Protein AF-A0A5D9C1P9-F1 (afdb_monomer_lite)

Organism: NCBI:txid2606412

Secondary structure (DSSP, 8-state):
-EEE--SSS-EEEEBTTS-EEEEPTT-EEE--GGGBPSSPP-------S----HHHHHHHHHHHHHHHHHHHHHHHH-SS-SSSS----S-PPPP-TT--HHHHHHHHHHTT----TT--HHHHHHHHHHHHHHHTT-

Structure (mmCIF, N/CA/C/O backbone):
data_AF-A0A5D9C1P9-F1
#
_entry.id   AF-A0A5D9C1P9-F1
#
loop_
_atom_site.group_PDB
_atom_site.id
_atom_site.type_symbol
_atom_site.label_atom_id
_atom_site.label_alt_id
_atom_site.label_comp_id
_atom_site.label_asym_id
_atom_site.label_entity_id
_atom_site.label_seq_id
_atom_site.pdbx_PDB_ins_code
_atom_site.Cartn_x
_atom_site.Cartn_y
_atom_site.Cartn_z
_atom_site.occupancy
_atom_site.B_iso_or_equiv
_atom_site.auth_seq_id
_atom_site.auth_comp_id
_atom_site.auth_asym_id
_atom_site.auth_atom_id
_atom_site.pdbx_PDB_model_num
ATOM 1 N N . MET A 1 1 ? 30.896 2.014 -38.146 1.00 88.31 1 MET A N 1
ATOM 2 C CA . MET A 1 1 ? 29.665 1.745 -37.371 1.00 88.31 1 MET A CA 1
ATOM 3 C C . MET A 1 1 ? 28.902 3.048 -37.200 1.00 88.31 1 MET A C 1
ATOM 5 O O . MET A 1 1 ? 29.524 4.039 -36.852 1.00 88.31 1 MET A O 1
ATOM 9 N N . LYS A 1 2 ? 27.590 3.077 -37.455 1.00 90.88 2 LYS A N 1
ATOM 10 C CA . LYS A 1 2 ? 26.753 4.250 -37.161 1.00 90.88 2 LYS A CA 1
ATOM 11 C C . LYS A 1 2 ? 26.186 4.112 -35.749 1.00 90.88 2 LYS A C 1
ATOM 13 O O . LYS A 1 2 ? 25.601 3.077 -35.444 1.00 90.88 2 LYS A O 1
ATOM 18 N N . LEU A 1 3 ? 26.380 5.126 -34.917 1.00 91.38 3 LEU A N 1
ATOM 19 C CA . LEU A 1 3 ? 25.802 5.228 -33.581 1.00 91.38 3 LEU A CA 1
ATOM 20 C C . LEU A 1 3 ? 24.783 6.362 -33.566 1.00 91.38 3 LEU A C 1
ATOM 22 O O . LEU A 1 3 ? 24.981 7.379 -34.228 1.00 91.38 3 LEU A O 1
ATOM 26 N N . THR A 1 4 ? 23.706 6.180 -32.811 1.00 93.12 4 THR A N 1
ATOM 27 C CA . THR A 1 4 ? 22.649 7.177 -32.637 1.00 93.12 4 THR A CA 1
ATOM 28 C C . THR A 1 4 ? 22.324 7.270 -31.158 1.00 93.12 4 THR A C 1
ATOM 30 O O . THR A 1 4 ? 22.122 6.237 -30.524 1.00 93.12 4 THR A O 1
ATOM 33 N N . ASN A 1 5 ? 22.281 8.484 -30.611 1.00 94.38 5 ASN A N 1
ATOM 34 C CA . ASN A 1 5 ? 21.863 8.700 -29.233 1.00 94.38 5 ASN A CA 1
ATOM 35 C C . ASN A 1 5 ? 20.333 8.803 -29.156 1.00 94.38 5 ASN A C 1
ATOM 37 O O . ASN A 1 5 ? 19.750 9.798 -29.564 1.00 94.38 5 ASN A O 1
ATOM 41 N N . PHE A 1 6 ? 19.678 7.778 -28.633 1.00 92.00 6 PHE A N 1
ATOM 42 C CA . PHE A 1 6 ? 18.251 7.754 -28.307 1.00 92.00 6 PHE A CA 1
ATOM 43 C C . PHE A 1 6 ? 17.963 8.102 -26.840 1.00 92.00 6 PHE A C 1
ATOM 45 O O . PHE A 1 6 ? 16.802 8.149 -26.438 1.00 92.00 6 PHE A O 1
ATOM 52 N N . ALA A 1 7 ? 18.992 8.324 -26.020 1.00 90.31 7 ALA A N 1
ATOM 53 C CA . ALA A 1 7 ? 18.823 8.753 -24.642 1.00 90.31 7 ALA A CA 1
ATOM 54 C C . ALA A 1 7 ? 18.402 10.239 -24.578 1.00 90.31 7 ALA A C 1
ATOM 56 O O . ALA A 1 7 ? 18.752 11.028 -25.456 1.00 90.31 7 ALA A O 1
ATOM 57 N N . PRO A 1 8 ? 17.695 10.662 -23.513 1.00 89.12 8 PRO A N 1
ATOM 58 C CA . PRO A 1 8 ? 17.200 12.036 -23.374 1.00 89.12 8 PRO A CA 1
ATOM 59 C C . PRO A 1 8 ? 18.293 13.081 -23.083 1.00 89.12 8 PRO A C 1
ATOM 61 O O . PRO A 1 8 ? 17.991 14.266 -23.000 1.00 89.12 8 PRO A O 1
ATOM 64 N N . ALA A 1 9 ? 19.549 12.665 -22.905 1.00 92.88 9 ALA A N 1
ATOM 65 C CA . ALA A 1 9 ? 20.679 13.542 -22.606 1.00 92.88 9 ALA A CA 1
ATOM 66 C C . ALA A 1 9 ? 21.876 13.213 -23.503 1.00 92.88 9 ALA A C 1
ATOM 68 O O . ALA A 1 9 ? 21.978 12.093 -24.008 1.00 92.88 9 ALA A O 1
ATOM 69 N N . ALA A 1 10 ? 22.799 14.166 -23.657 1.00 93.81 10 ALA A N 1
ATOM 70 C CA . ALA A 1 10 ? 24.025 13.966 -24.418 1.00 93.81 10 ALA A CA 1
ATOM 71 C C . ALA A 1 10 ? 24.840 12.770 -23.892 1.00 93.81 10 ALA A C 1
ATOM 73 O O . ALA A 1 10 ? 24.915 12.511 -22.681 1.00 93.81 10 ALA A O 1
ATOM 74 N N . ARG A 1 11 ? 25.456 12.026 -24.815 1.00 94.56 11 ARG A N 1
ATOM 75 C CA . ARG A 1 11 ? 26.280 10.849 -24.513 1.00 94.56 11 ARG A CA 1
ATOM 76 C C . ARG A 1 11 ? 27.642 10.969 -25.181 1.00 94.56 11 ARG A C 1
ATOM 78 O O . ARG A 1 11 ? 27.724 11.185 -26.385 1.00 94.56 11 ARG A O 1
ATOM 85 N N . GLY A 1 12 ? 28.701 10.825 -24.389 1.00 94.19 12 GLY A N 1
ATOM 86 C CA . GLY A 1 12 ? 30.081 10.889 -24.862 1.00 94.19 12 GLY A CA 1
ATOM 87 C C . GLY A 1 12 ? 30.601 9.519 -25.289 1.00 94.19 12 GLY A C 1
ATOM 88 O O . GLY A 1 12 ? 30.672 8.611 -24.467 1.00 94.19 12 GLY A O 1
ATOM 89 N N . VAL A 1 13 ? 30.994 9.377 -26.553 1.00 93.56 13 VAL A N 1
ATOM 90 C CA . VAL A 1 13 ? 31.710 8.209 -27.079 1.00 93.56 13 VAL A CA 1
ATOM 91 C C . VAL A 1 13 ? 33.209 8.480 -26.986 1.00 93.56 13 VAL A C 1
ATOM 93 O O . VAL A 1 13 ? 33.726 9.377 -27.654 1.00 93.56 13 VAL A O 1
ATOM 96 N N . SER A 1 14 ? 33.910 7.719 -26.147 1.00 94.38 14 SER A N 1
ATOM 97 C CA . SER A 1 14 ? 35.360 7.848 -25.978 1.00 94.38 14 SER A CA 1
ATOM 98 C C . SER A 1 14 ? 36.122 7.145 -27.102 1.00 94.38 14 SER A C 1
ATOM 100 O O . SER A 1 14 ? 35.832 5.999 -27.457 1.00 94.38 14 SER A O 1
ATOM 102 N N . LEU A 1 15 ? 37.124 7.831 -27.644 1.00 93.19 15 LEU A N 1
ATOM 103 C CA . LEU A 1 15 ? 38.018 7.329 -28.680 1.00 93.19 15 LEU A CA 1
ATOM 104 C C . LEU A 1 15 ? 39.380 6.951 -28.083 1.00 93.19 15 LEU A C 1
ATOM 106 O O . LEU A 1 15 ? 39.811 7.484 -27.061 1.00 93.19 15 LEU A O 1
ATOM 110 N N . LYS A 1 16 ? 40.079 6.013 -28.727 1.00 92.19 16 LYS A N 1
ATOM 111 C CA . LYS A 1 16 ? 41.390 5.504 -28.282 1.00 92.19 16 LYS A CA 1
ATOM 112 C C . LYS A 1 16 ? 42.501 6.557 -28.326 1.00 92.19 16 LYS A C 1
ATOM 114 O O . LYS A 1 16 ? 43.541 6.357 -27.709 1.00 92.19 16 LYS A O 1
ATOM 119 N N . ASP A 1 17 ? 42.287 7.660 -29.040 1.00 91.50 17 ASP A N 1
ATOM 120 C CA . ASP A 1 17 ? 43.183 8.822 -29.055 1.00 91.50 17 ASP A CA 1
ATOM 121 C C . ASP A 1 17 ? 43.009 9.743 -27.829 1.00 91.50 17 ASP A C 1
ATOM 123 O O . ASP A 1 17 ? 43.710 10.746 -27.706 1.00 91.50 17 ASP A O 1
ATOM 127 N N . GLY A 1 18 ? 42.102 9.394 -26.908 1.00 88.69 18 GLY A N 1
ATOM 128 C CA . GLY A 1 18 ? 41.821 10.141 -25.682 1.00 88.69 18 GLY A CA 1
ATOM 129 C C . GLY A 1 18 ? 40.759 11.229 -25.841 1.00 88.69 18 GLY A C 1
ATOM 130 O O . GLY A 1 18 ? 40.407 11.878 -24.856 1.00 88.69 18 GLY A O 1
ATOM 131 N N . THR A 1 19 ? 40.221 11.434 -27.045 1.00 93.31 19 THR A N 1
ATOM 132 C CA . THR A 1 19 ? 39.134 12.391 -27.279 1.00 93.31 19 THR A CA 1
ATOM 133 C C . THR A 1 19 ? 37.761 11.776 -26.985 1.00 93.31 19 THR A C 1
ATOM 135 O O . THR A 1 19 ? 37.596 10.558 -26.907 1.00 93.31 19 THR A O 1
ATOM 138 N N . THR A 1 20 ? 36.751 12.624 -26.765 1.00 94.06 20 THR A N 1
ATOM 139 C CA . THR A 1 20 ? 35.356 12.199 -26.569 1.00 94.06 20 THR A CA 1
ATOM 140 C C . THR A 1 20 ? 34.452 12.972 -27.511 1.00 94.06 20 THR A C 1
ATOM 142 O O . THR A 1 20 ? 34.453 14.203 -27.506 1.00 94.06 20 THR A O 1
ATOM 145 N N . VAL A 1 21 ? 33.663 12.242 -28.292 1.00 93.50 21 VAL A N 1
ATOM 146 C CA . VAL A 1 21 ? 32.655 12.814 -29.183 1.00 93.50 21 VAL A CA 1
ATOM 147 C C . VAL A 1 21 ? 31.310 12.782 -28.474 1.00 93.50 21 VAL A C 1
ATOM 149 O O . VAL A 1 21 ? 30.841 11.716 -28.077 1.00 93.50 21 VAL A O 1
ATOM 152 N N . TRP A 1 22 ? 30.695 13.946 -28.291 1.00 95.19 22 TRP A N 1
ATOM 153 C CA . TRP A 1 22 ? 29.386 14.067 -27.657 1.00 95.19 22 TRP A CA 1
ATOM 154 C C . TRP A 1 22 ? 28.282 13.992 -28.705 1.00 95.19 22 TRP A C 1
ATOM 156 O O . TRP A 1 22 ? 28.250 14.787 -29.639 1.00 95.19 22 TRP A O 1
ATOM 166 N N . LEU A 1 23 ? 27.380 13.031 -28.533 1.00 94.88 23 LEU A N 1
ATOM 167 C CA . LEU A 1 23 ? 26.179 12.882 -29.341 1.00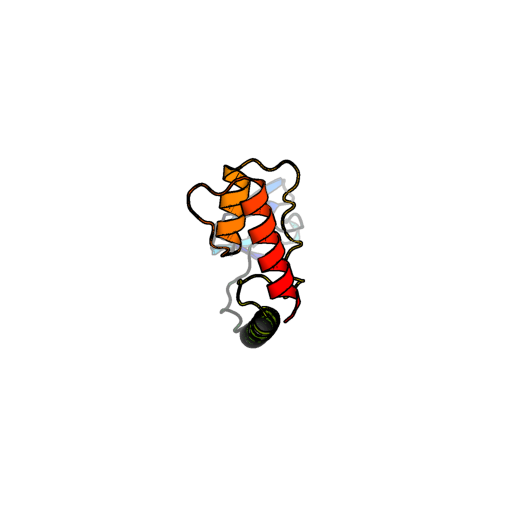 94.88 23 LEU A CA 1
ATOM 168 C C . LEU A 1 23 ? 24.997 13.474 -28.582 1.00 94.88 23 LEU A C 1
ATOM 170 O O . LEU A 1 23 ? 24.647 12.978 -27.508 1.00 94.88 23 LEU A O 1
ATOM 174 N N . GLU A 1 24 ? 24.361 14.499 -29.139 1.00 94.88 24 GLU A N 1
ATOM 175 C CA . GLU A 1 24 ? 23.115 15.058 -28.607 1.00 94.88 24 GLU A CA 1
ATOM 176 C C . GLU A 1 24 ? 21.928 14.095 -28.799 1.00 94.88 24 GLU A C 1
ATOM 178 O O . GLU A 1 24 ? 21.998 13.197 -29.646 1.00 94.88 24 GLU A O 1
ATOM 183 N N . PRO A 1 25 ? 20.824 14.241 -28.042 1.00 94.19 25 PRO A N 1
ATOM 184 C CA . PRO A 1 25 ? 19.622 13.432 -28.239 1.00 94.19 25 PRO A CA 1
ATOM 185 C C . PRO A 1 25 ? 19.131 13.466 -29.697 1.00 94.19 25 PRO A C 1
ATOM 187 O O . PRO A 1 25 ? 18.917 14.526 -30.282 1.00 94.19 25 PRO A O 1
ATOM 190 N N . GLY A 1 26 ? 18.963 12.291 -30.299 1.00 91.31 26 GLY A N 1
ATOM 191 C CA . GLY A 1 26 ? 18.587 12.081 -31.700 1.00 91.31 26 GLY A CA 1
ATOM 192 C C . GLY A 1 26 ? 19.744 12.159 -32.705 1.00 91.31 26 GLY A C 1
ATOM 193 O O . GLY A 1 26 ? 19.579 11.761 -33.863 1.00 91.31 26 GLY A O 1
ATOM 194 N N . GLN A 1 27 ? 20.927 12.627 -32.297 1.00 94.12 27 GLN A N 1
ATOM 195 C CA . GLN A 1 27 ? 22.069 12.773 -33.193 1.00 94.12 27 GLN A CA 1
ATOM 196 C C . GLN A 1 27 ? 22.642 11.408 -33.575 1.00 94.12 27 GLN A C 1
ATOM 198 O O . GLN A 1 27 ? 22.784 10.505 -32.749 1.00 94.12 27 GLN A O 1
ATOM 203 N N . SER A 1 28 ? 22.987 11.272 -34.855 1.00 93.81 28 SER A N 1
ATOM 204 C CA . SER A 1 28 ? 23.670 10.100 -35.391 1.00 93.81 28 SER A CA 1
ATOM 205 C C . SER A 1 28 ? 25.031 10.470 -35.956 1.00 93.81 28 SER A C 1
ATOM 207 O O . SER A 1 28 ? 25.134 11.431 -36.714 1.00 93.81 28 SER A O 1
ATOM 209 N N . GLU A 1 29 ? 26.037 9.646 -35.691 1.00 93.44 29 GLU A N 1
ATOM 210 C CA . GLU A 1 29 ? 27.386 9.826 -36.223 1.00 93.44 29 GLU A CA 1
ATOM 211 C C . GLU A 1 29 ? 28.020 8.480 -36.588 1.00 93.44 29 GLU A C 1
ATOM 213 O O . GLU A 1 29 ? 27.632 7.422 -36.084 1.00 93.44 29 GLU A O 1
ATOM 218 N N . THR A 1 30 ? 28.959 8.502 -37.535 1.00 93.81 30 THR A N 1
ATOM 219 C CA . THR A 1 30 ? 29.650 7.296 -38.000 1.00 93.81 30 THR A CA 1
ATOM 220 C C . THR A 1 30 ? 31.044 7.240 -37.405 1.00 93.81 30 THR A C 1
ATOM 222 O O . THR A 1 30 ? 31.867 8.111 -37.657 1.00 93.81 30 THR A O 1
ATOM 225 N N . PHE A 1 31 ? 31.315 6.167 -36.674 1.00 89.56 31 PHE A N 1
ATOM 226 C CA . PHE A 1 31 ? 32.583 5.910 -36.011 1.00 89.56 31 PHE A CA 1
ATOM 227 C C . PHE A 1 31 ? 33.306 4.725 -36.641 1.00 89.56 31 PHE A C 1
ATOM 229 O O . PHE A 1 31 ? 32.687 3.758 -37.100 1.00 89.56 31 PHE A O 1
ATOM 236 N N . ASP A 1 32 ? 34.630 4.771 -36.621 1.00 91.19 32 ASP A N 1
ATOM 237 C CA . ASP A 1 32 ? 35.468 3.613 -36.904 1.00 91.19 32 ASP A CA 1
ATOM 238 C C . ASP A 1 32 ? 35.522 2.717 -35.658 1.00 91.19 32 ASP A C 1
ATOM 240 O O . ASP A 1 32 ? 35.930 3.174 -34.590 1.00 91.19 32 ASP A O 1
ATOM 244 N N . LYS A 1 33 ? 35.088 1.455 -35.777 1.00 86.62 33 LYS A N 1
ATOM 245 C CA . LYS A 1 33 ? 34.956 0.543 -34.628 1.00 86.62 33 LYS A CA 1
ATOM 246 C C . LYS A 1 33 ? 36.304 0.324 -33.938 1.00 86.62 33 LYS A C 1
ATOM 248 O O . LYS A 1 33 ? 36.358 0.257 -32.714 1.00 86.62 33 LYS A O 1
ATOM 253 N N . ASP A 1 34 ? 37.390 0.310 -34.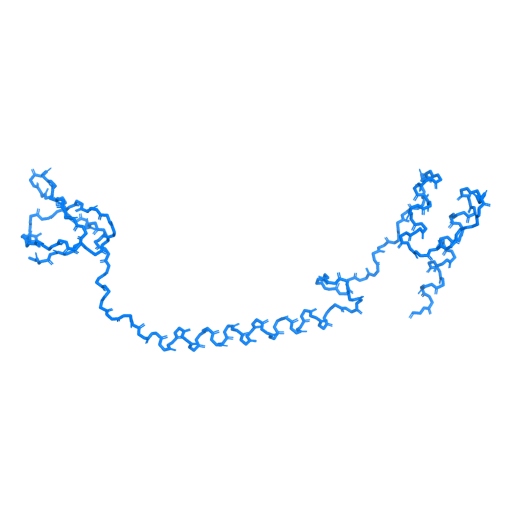705 1.00 91.25 34 ASP A N 1
ATOM 254 C CA . ASP A 1 34 ? 38.731 0.062 -34.176 1.00 91.25 34 ASP A CA 1
ATOM 255 C C . ASP A 1 34 ? 39.281 1.241 -33.368 1.00 91.25 34 ASP A C 1
ATOM 257 O O . ASP A 1 34 ? 40.258 1.077 -32.632 1.00 91.25 34 ASP A O 1
ATOM 261 N N . LYS A 1 35 ? 38.644 2.415 -33.455 1.00 90.12 35 LYS A N 1
ATOM 262 C CA . LYS A 1 35 ? 39.044 3.642 -32.755 1.00 90.12 35 LYS A CA 1
ATOM 263 C C . LYS A 1 35 ? 38.218 3.934 -31.507 1.00 90.12 35 LYS A C 1
ATOM 265 O O . LYS A 1 35 ? 38.569 4.854 -30.777 1.00 90.12 35 LYS A O 1
ATOM 270 N N . ILE A 1 36 ? 37.160 3.175 -31.244 1.00 90.75 36 ILE A N 1
ATOM 271 C CA . ILE A 1 36 ? 36.293 3.366 -30.077 1.00 90.75 36 ILE A CA 1
ATOM 272 C C . ILE A 1 36 ? 36.879 2.631 -28.869 1.00 90.75 36 ILE A C 1
ATOM 274 O O . ILE A 1 36 ? 37.429 1.533 -28.997 1.00 90.75 36 ILE A O 1
ATOM 278 N N . VAL A 1 37 ? 36.754 3.232 -27.689 1.00 91.31 37 VAL A N 1
ATOM 279 C CA . VAL A 1 37 ? 36.993 2.548 -26.415 1.00 91.31 37 VAL A CA 1
ATOM 280 C C . VAL A 1 37 ? 35.722 1.797 -26.022 1.00 91.31 37 VAL A C 1
ATOM 282 O O . VAL A 1 37 ? 34.668 2.401 -25.842 1.00 91.31 37 VAL A O 1
ATOM 285 N N . GLU A 1 38 ? 35.817 0.474 -25.905 1.00 85.94 38 GLU A N 1
ATOM 286 C CA . GLU A 1 38 ? 34.739 -0.361 -25.368 1.00 85.94 38 GLU A CA 1
ATOM 287 C C . GLU A 1 38 ? 34.858 -0.471 -23.832 1.00 85.94 38 GLU A C 1
ATOM 289 O O . GLU A 1 38 ? 35.978 -0.476 -23.310 1.00 85.94 38 GLU A O 1
ATOM 294 N N . PRO A 1 39 ? 33.737 -0.600 -23.095 1.00 86.94 39 PRO A N 1
ATOM 295 C CA . PRO A 1 39 ? 32.356 -0.663 -23.582 1.00 86.94 39 PRO A CA 1
ATOM 296 C C . PRO A 1 39 ? 31.780 0.714 -23.959 1.00 86.94 39 PRO A C 1
ATOM 298 O O . PRO A 1 39 ? 32.114 1.731 -23.359 1.00 86.94 39 PRO A O 1
ATOM 301 N N . LEU A 1 40 ? 30.882 0.730 -24.951 1.00 88.19 40 LEU A N 1
ATOM 302 C CA . LEU A 1 40 ? 30.150 1.935 -25.354 1.00 88.19 40 LEU A CA 1
ATOM 303 C C . LEU A 1 40 ? 29.228 2.443 -24.227 1.00 88.19 40 LEU A C 1
ATOM 305 O O . LEU A 1 40 ? 28.685 1.628 -23.475 1.00 88.19 40 LEU A O 1
ATOM 309 N N . PRO A 1 41 ? 28.992 3.767 -24.133 1.00 88.25 41 PRO A N 1
ATOM 310 C CA . PRO A 1 41 ? 27.977 4.314 -23.239 1.00 88.25 41 PRO A CA 1
ATOM 311 C C . PRO A 1 41 ? 26.575 3.840 -23.645 1.00 88.25 41 PRO A C 1
ATOM 313 O O . PRO A 1 41 ? 26.318 3.541 -24.813 1.00 88.25 41 PRO A O 1
ATOM 316 N N . ASP A 1 42 ? 25.641 3.838 -22.693 1.00 90.31 42 ASP A N 1
ATOM 317 C CA . ASP A 1 42 ? 24.229 3.599 -22.995 1.00 90.31 42 ASP A CA 1
ATOM 318 C C . ASP A 1 42 ? 23.653 4.767 -23.812 1.00 90.31 42 ASP A C 1
ATOM 320 O O . ASP A 1 42 ? 23.408 5.867 -23.298 1.00 90.31 42 ASP A O 1
ATOM 324 N N . LEU A 1 43 ? 23.461 4.509 -25.104 1.00 90.00 43 LEU A N 1
ATOM 325 C CA . LEU A 1 43 ? 22.872 5.432 -26.068 1.00 90.00 43 LEU A CA 1
ATOM 326 C C . LEU A 1 43 ? 21.343 5.340 -26.107 1.00 90.00 43 LEU A C 1
ATOM 328 O O . LEU A 1 43 ? 20.732 5.964 -26.963 1.00 90.00 43 LEU A O 1
ATOM 332 N N . GLY A 1 44 ? 20.703 4.580 -25.216 1.00 87.12 44 GLY A N 1
ATOM 333 C CA . GLY A 1 44 ? 19.270 4.328 -25.274 1.00 87.12 44 GLY A CA 1
ATOM 334 C C . GLY A 1 44 ? 18.879 3.425 -26.446 1.00 87.12 44 GLY A C 1
ATOM 335 O O . GLY A 1 44 ? 19.693 3.021 -27.280 1.00 87.12 44 GLY A O 1
ATOM 336 N N . ARG A 1 45 ? 17.594 3.082 -26.511 1.00 82.38 45 ARG A N 1
ATOM 337 C CA . ARG A 1 45 ? 17.035 2.273 -27.597 1.00 82.38 45 ARG A CA 1
ATOM 338 C C . ARG A 1 45 ? 16.221 3.165 -28.510 1.00 82.38 45 ARG A C 1
ATOM 340 O O . ARG A 1 45 ? 15.472 4.015 -28.030 1.00 82.38 45 ARG A O 1
ATOM 347 N N . LYS A 1 46 ? 16.340 2.936 -29.818 1.00 77.31 46 LYS A N 1
ATOM 348 C CA . LYS A 1 46 ? 15.382 3.476 -30.775 1.00 77.31 46 LYS A CA 1
ATOM 349 C C . LYS A 1 46 ? 14.008 3.017 -30.305 1.00 77.31 46 LYS A C 1
ATOM 351 O O . LYS A 1 46 ? 13.792 1.815 -30.161 1.00 77.31 46 LYS A O 1
ATOM 356 N N . GLN A 1 47 ? 13.110 3.957 -30.027 1.00 64.75 47 GLN A N 1
ATOM 357 C CA . GLN A 1 47 ? 11.684 3.657 -29.995 1.00 64.75 47 GLN A CA 1
ATOM 358 C C . GLN A 1 47 ? 11.276 3.359 -31.441 1.00 64.75 47 GLN A C 1
ATOM 360 O O . GLN A 1 47 ? 10.655 4.175 -32.113 1.00 64.75 47 GLN A O 1
ATOM 365 N N . ASP A 1 48 ? 11.726 2.221 -31.963 1.00 48.31 48 ASP A N 1
ATOM 366 C CA . ASP A 1 48 ? 10.960 1.546 -32.989 1.00 48.31 48 ASP A CA 1
ATOM 367 C C . ASP A 1 48 ? 9.645 1.201 -32.298 1.00 48.31 48 ASP A C 1
ATOM 369 O O . ASP A 1 48 ? 9.679 0.669 -31.189 1.00 48.31 48 ASP A O 1
ATOM 373 N N . GLU A 1 49 ? 8.555 1.703 -32.886 1.00 47.47 49 GLU A N 1
ATOM 374 C CA . GLU A 1 49 ? 7.148 1.414 -32.606 1.00 47.47 49 GLU A CA 1
ATOM 375 C C . GLU A 1 49 ? 6.969 0.558 -31.367 1.00 47.47 49 GLU A C 1
ATOM 377 O O . GLU A 1 49 ? 7.319 -0.620 -31.425 1.00 47.47 49 GLU A O 1
ATOM 382 N N . ALA A 1 50 ? 6.473 1.181 -30.282 1.00 47.59 50 ALA A N 1
ATOM 383 C CA . ALA A 1 50 ? 6.046 0.525 -29.051 1.00 47.59 50 ALA A CA 1
ATOM 384 C C . ALA A 1 50 ? 5.784 -0.938 -29.359 1.00 47.59 50 ALA A C 1
ATOM 386 O O . ALA A 1 50 ? 4.808 -1.221 -30.058 1.00 47.59 50 ALA A O 1
ATOM 387 N N . THR A 1 51 ? 6.712 -1.824 -28.972 1.00 47.75 51 THR A N 1
ATOM 388 C CA . THR A 1 51 ? 6.460 -3.248 -29.094 1.00 47.75 51 THR A CA 1
ATOM 389 C C . THR A 1 51 ? 5.102 -3.404 -28.447 1.00 47.75 51 THR A C 1
ATOM 391 O O . THR A 1 51 ? 4.930 -3.048 -27.277 1.00 47.75 51 THR A O 1
ATOM 394 N N . ASP A 1 52 ? 4.096 -3.734 -29.259 1.00 53.12 52 ASP A N 1
ATOM 395 C CA . ASP A 1 52 ? 2.778 -4.072 -28.771 1.00 53.12 52 ASP A CA 1
ATOM 396 C C . ASP A 1 52 ? 3.056 -5.345 -27.996 1.00 53.12 52 ASP A C 1
ATOM 398 O O . ASP A 1 52 ? 3.099 -6.444 -28.546 1.00 53.12 52 ASP A O 1
ATOM 402 N N . ASN A 1 53 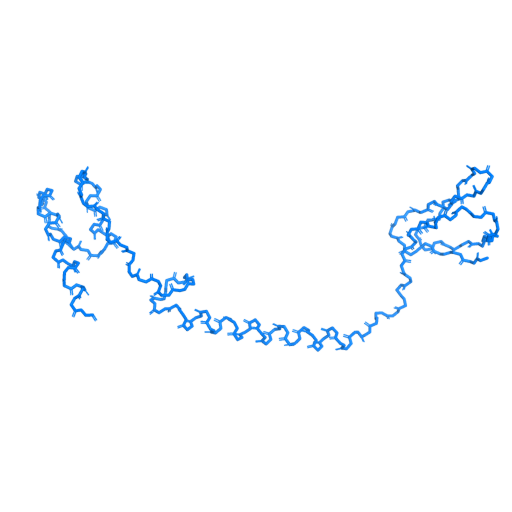? 3.439 -5.163 -26.735 1.00 52.72 53 ASN A N 1
ATOM 403 C CA . ASN A 1 53 ? 3.720 -6.220 -25.805 1.00 52.72 53 ASN A CA 1
ATOM 404 C C . ASN A 1 53 ? 2.329 -6.772 -25.494 1.00 52.72 53 ASN A C 1
ATOM 406 O O . ASN A 1 53 ? 1.739 -6.476 -24.458 1.00 52.72 53 ASN A O 1
ATOM 410 N N . GLY A 1 54 ? 1.748 -7.510 -26.445 1.00 53.69 54 GLY A N 1
ATOM 411 C CA . GLY A 1 54 ? 0.514 -8.262 -26.246 1.00 53.69 54 GLY A CA 1
ATOM 412 C C . GLY A 1 54 ? 0.640 -9.145 -25.005 1.00 53.69 54 GLY A C 1
ATOM 413 O O . GLY A 1 54 ? -0.327 -9.298 -24.263 1.00 53.69 54 GLY A O 1
ATOM 414 N N . ASP A 1 55 ? 1.868 -9.583 -24.717 1.00 58.66 55 ASP A N 1
ATOM 415 C CA . ASP A 1 55 ? 2.269 -10.261 -23.490 1.00 58.66 55 ASP A CA 1
ATOM 416 C C . ASP A 1 55 ? 2.153 -9.374 -22.240 1.00 58.66 55 ASP A C 1
ATOM 418 O O . ASP A 1 55 ? 1.676 -9.852 -21.215 1.00 58.66 55 ASP A O 1
ATOM 422 N N . ASP A 1 56 ? 2.476 -8.077 -22.305 1.00 61.84 56 ASP A N 1
ATOM 423 C CA . ASP A 1 56 ? 2.289 -7.158 -21.173 1.00 61.84 56 ASP A CA 1
ATOM 424 C C . ASP A 1 56 ? 0.806 -6.877 -20.926 1.00 61.84 56 ASP A C 1
ATOM 426 O O . ASP A 1 56 ? 0.386 -6.830 -19.776 1.00 61.84 56 ASP A O 1
ATOM 430 N N . LYS A 1 57 ? -0.022 -6.735 -21.971 1.00 66.38 57 LYS A N 1
ATOM 431 C CA . LYS A 1 57 ? -1.479 -6.562 -21.798 1.00 66.38 57 LYS A CA 1
ATOM 432 C C . LYS A 1 57 ? -2.125 -7.809 -21.196 1.00 66.38 57 LYS A C 1
ATOM 434 O O . LYS A 1 57 ? -2.951 -7.687 -20.294 1.00 66.38 57 LYS A O 1
ATOM 439 N N . ALA A 1 58 ? -1.734 -8.996 -21.663 1.00 73.44 58 ALA A N 1
ATOM 440 C CA . ALA A 1 58 ? -2.186 -10.258 -21.086 1.00 73.44 58 ALA A CA 1
ATOM 441 C C . ALA A 1 58 ? -1.709 -10.409 -19.632 1.00 73.44 58 ALA A C 1
ATOM 443 O O . ALA A 1 58 ? -2.495 -10.782 -18.762 1.00 73.44 58 ALA A O 1
ATOM 444 N N . ARG A 1 59 ? -0.455 -10.039 -19.348 1.00 78.06 59 ARG A N 1
ATOM 445 C CA . ARG A 1 59 ? 0.114 -10.074 -17.999 1.00 78.06 59 ARG A CA 1
ATOM 446 C C . ARG A 1 59 ? -0.543 -9.070 -17.055 1.00 78.06 59 ARG A C 1
ATOM 448 O O . ARG A 1 59 ? -0.755 -9.395 -15.893 1.00 78.06 59 ARG A O 1
ATOM 455 N N . ILE A 1 60 ? -0.889 -7.878 -17.538 1.00 80.81 60 ILE A N 1
ATOM 456 C CA . ILE A 1 60 ? -1.641 -6.875 -16.774 1.00 80.81 60 ILE A CA 1
ATOM 457 C C . ILE A 1 60 ? -3.029 -7.417 -16.434 1.00 80.81 60 ILE A C 1
ATOM 459 O O . ILE A 1 60 ? -3.409 -7.369 -15.270 1.00 80.81 60 ILE A O 1
ATOM 463 N N . ALA A 1 61 ? -3.749 -7.997 -17.399 1.00 79.69 61 ALA A N 1
ATOM 464 C CA . ALA A 1 61 ? -5.071 -8.571 -17.144 1.00 79.69 61 ALA A CA 1
ATOM 465 C C . ALA A 1 61 ? -5.020 -9.734 -16.131 1.00 79.69 61 ALA A C 1
ATOM 467 O O . ALA A 1 61 ? -5.890 -9.850 -15.268 1.00 79.69 61 ALA A O 1
ATOM 468 N N . GLU A 1 62 ? -3.984 -10.575 -16.200 1.00 82.38 62 GLU A N 1
ATOM 469 C CA . GLU A 1 62 ? -3.745 -11.651 -15.232 1.00 82.38 62 GLU A CA 1
ATOM 470 C C . GLU A 1 62 ? -3.442 -11.101 -13.826 1.00 82.38 62 GLU A C 1
ATOM 472 O O . GLU A 1 62 ? -4.043 -11.542 -12.847 1.00 82.38 62 GLU A O 1
ATOM 477 N N . LEU A 1 63 ? -2.573 -10.090 -13.723 1.00 89.00 63 LEU A N 1
ATOM 478 C CA . LEU A 1 63 ? -2.245 -9.424 -12.457 1.00 89.00 63 LEU A CA 1
ATOM 479 C C . LEU A 1 63 ? -3.458 -8.706 -11.851 1.00 89.00 63 LEU A C 1
ATOM 481 O O . LEU A 1 63 ? -3.650 -8.740 -10.638 1.00 89.00 63 LEU A O 1
ATOM 485 N N . GLU A 1 64 ? -4.296 -8.071 -12.668 1.00 88.44 64 GLU A N 1
ATOM 486 C CA . GLU A 1 64 ? -5.537 -7.438 -12.212 1.00 88.44 64 GLU A CA 1
ATOM 487 C C . GLU A 1 64 ? -6.522 -8.470 -11.649 1.00 88.44 64 GLU A C 1
ATOM 489 O O . GLU A 1 64 ? -7.132 -8.228 -10.602 1.00 88.44 64 GLU A O 1
ATOM 494 N N . ALA A 1 65 ? -6.638 -9.638 -12.290 1.00 86.56 65 ALA A N 1
ATOM 495 C CA . ALA A 1 65 ? -7.452 -10.741 -11.790 1.00 86.56 65 ALA A CA 1
ATOM 496 C C . ALA A 1 65 ? -6.907 -11.302 -10.464 1.00 86.56 65 ALA A C 1
ATOM 498 O O . ALA A 1 65 ? -7.682 -11.521 -9.530 1.00 86.56 65 ALA A O 1
ATOM 499 N N . GLU A 1 66 ? -5.587 -11.471 -10.339 1.00 87.31 66 GLU A N 1
ATOM 500 C CA . GLU A 1 66 ? -4.944 -11.916 -9.096 1.00 87.31 66 GLU A CA 1
ATOM 501 C C . GLU A 1 66 ? -5.151 -10.904 -7.957 1.00 87.31 66 GLU A C 1
ATOM 503 O O . GLU A 1 66 ? -5.504 -11.280 -6.839 1.00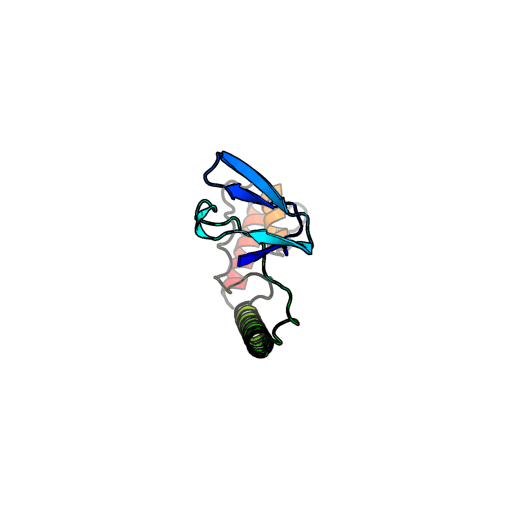 87.31 66 GLU A O 1
ATOM 508 N N . VAL A 1 67 ? -5.026 -9.603 -8.237 1.00 89.69 67 VAL A N 1
ATOM 509 C CA . VAL A 1 67 ? -5.304 -8.541 -7.257 1.00 89.69 67 VAL A CA 1
ATOM 510 C C . VAL A 1 67 ? -6.769 -8.554 -6.819 1.00 89.69 67 VAL A C 1
ATOM 512 O O . VAL A 1 67 ? -7.051 -8.341 -5.638 1.00 89.69 67 VAL A O 1
ATOM 515 N N . ALA A 1 68 ? -7.711 -8.795 -7.733 1.00 86.62 68 ALA A N 1
ATOM 516 C CA . ALA A 1 68 ? -9.128 -8.892 -7.394 1.00 86.62 68 ALA A CA 1
ATOM 517 C C . ALA A 1 68 ? -9.421 -10.104 -6.491 1.00 86.62 68 ALA A C 1
ATOM 519 O O . ALA A 1 68 ? -10.108 -9.956 -5.478 1.00 86.62 68 ALA A O 1
ATOM 520 N N . ASP A 1 69 ? -8.855 -11.271 -6.804 1.00 85.25 69 ASP A N 1
ATOM 521 C CA . ASP A 1 69 ? -8.996 -12.486 -5.993 1.00 85.25 69 ASP A CA 1
ATOM 522 C C . ASP A 1 69 ? -8.353 -12.328 -4.603 1.00 85.25 69 ASP A C 1
ATOM 524 O O . ASP A 1 69 ? -8.969 -12.643 -3.583 1.00 85.25 69 ASP A O 1
ATOM 528 N N . LEU A 1 70 ? -7.152 -11.746 -4.524 1.00 85.44 70 LEU A N 1
ATOM 529 C CA . LEU A 1 70 ? -6.488 -11.459 -3.249 1.00 85.44 70 LEU A CA 1
ATOM 530 C C . LEU A 1 70 ? -7.274 -10.458 -2.395 1.00 85.44 70 LEU A C 1
ATOM 532 O O . LEU A 1 70 ? -7.375 -10.642 -1.182 1.00 85.44 70 LEU A O 1
ATOM 536 N N . LYS A 1 71 ? -7.877 -9.431 -3.005 1.00 81.94 71 LYS A N 1
ATOM 537 C CA . LYS A 1 71 ? -8.774 -8.501 -2.299 1.00 81.94 71 LYS A CA 1
ATOM 538 C C . LYS A 1 71 ? -10.018 -9.205 -1.764 1.00 81.94 71 LYS A C 1
ATOM 540 O O . LYS A 1 71 ? -10.398 -8.955 -0.624 1.00 81.94 71 LYS A O 1
ATOM 545 N N . ALA A 1 72 ? -10.627 -10.097 -2.544 1.00 79.44 72 ALA A N 1
ATOM 546 C CA . ALA A 1 72 ? -11.777 -10.877 -2.094 1.00 79.44 72 ALA A CA 1
ATOM 547 C C . ALA A 1 72 ? -11.412 -11.816 -0.933 1.00 79.44 72 ALA A C 1
ATOM 549 O O . ALA A 1 72 ? -12.149 -11.900 0.047 1.00 79.44 72 ALA A O 1
ATOM 550 N N . LYS A 1 73 ? -10.243 -12.467 -0.992 1.00 79.44 73 LYS A N 1
ATOM 551 C CA . LYS A 1 73 ? -9.719 -13.299 0.102 1.00 79.44 73 LYS A CA 1
ATOM 552 C C . LYS A 1 73 ? -9.423 -12.486 1.359 1.00 79.44 73 LYS A C 1
ATOM 554 O O . LYS A 1 73 ? -9.749 -12.937 2.449 1.00 79.44 73 LYS A O 1
ATOM 559 N N . LEU A 1 74 ? -8.850 -11.290 1.222 1.00 73.00 74 LEU A N 1
ATOM 560 C CA . LEU A 1 74 ? -8.633 -10.379 2.349 1.00 73.00 74 LEU A CA 1
ATOM 561 C C . LEU A 1 74 ? -9.953 -9.938 2.986 1.00 73.00 74 LEU A C 1
ATOM 563 O O . LEU A 1 74 ? -10.075 -10.009 4.202 1.00 73.00 74 LEU A O 1
ATOM 567 N N . ALA A 1 75 ? -10.952 -9.568 2.182 1.00 68.00 75 ALA A N 1
ATOM 568 C CA . ALA A 1 75 ? -12.281 -9.222 2.682 1.00 68.00 75 ALA A CA 1
ATOM 569 C C . ALA A 1 75 ? -12.976 -10.413 3.367 1.00 68.00 75 ALA A C 1
ATOM 571 O O . ALA A 1 75 ? -13.635 -10.244 4.383 1.00 68.00 75 ALA A O 1
ATOM 572 N N . ALA A 1 76 ? -12.794 -11.636 2.861 1.00 66.31 76 ALA A N 1
ATOM 573 C CA . ALA A 1 76 ? -13.309 -12.842 3.511 1.00 66.31 76 ALA A CA 1
ATOM 574 C C . ALA A 1 76 ? -12.606 -13.163 4.848 1.00 66.31 76 ALA A C 1
ATOM 576 O O . ALA A 1 76 ? -13.156 -13.895 5.671 1.00 66.31 76 ALA A O 1
ATOM 577 N N . LEU A 1 77 ? -11.395 -12.640 5.061 1.00 67.25 77 LEU A N 1
ATOM 578 C CA . LEU A 1 77 ? -10.633 -12.773 6.306 1.00 67.25 77 LEU A CA 1
ATOM 579 C C . LEU A 1 77 ? -10.894 -11.627 7.300 1.00 67.25 77 LEU A C 1
ATOM 581 O O . LEU A 1 77 ? -10.481 -11.748 8.454 1.00 67.25 77 LEU A O 1
ATOM 585 N N . ASP A 1 78 ? -11.582 -10.563 6.877 1.00 67.44 78 ASP A N 1
ATOM 586 C CA . ASP A 1 78 ? -12.053 -9.438 7.697 1.00 67.44 78 ASP A CA 1
ATOM 587 C C . ASP A 1 78 ? -13.415 -9.792 8.320 1.00 67.44 78 ASP A C 1
ATOM 589 O O . ASP A 1 78 ? -14.486 -9.383 7.868 1.00 67.44 78 ASP A O 1
ATOM 593 N N . ARG A 1 79 ? -13.378 -10.688 9.312 1.00 61.66 79 ARG A N 1
ATOM 594 C CA . ARG A 1 79 ? -14.584 -11.283 9.911 1.00 61.66 79 ARG A CA 1
ATOM 595 C C . ARG A 1 79 ? -15.391 -10.283 10.750 1.00 61.66 79 ARG A C 1
ATOM 597 O O . ARG A 1 79 ? -16.568 -10.531 10.998 1.00 61.66 79 ARG A O 1
ATOM 604 N N . ASP A 1 80 ? -14.761 -9.211 11.214 1.00 62.88 80 ASP A N 1
ATOM 605 C CA . ASP A 1 80 ? -15.313 -8.177 12.093 1.00 62.88 80 ASP A CA 1
ATOM 606 C C . ASP A 1 80 ? -15.493 -6.809 11.408 1.00 62.88 80 ASP A C 1
ATOM 608 O O . ASP A 1 80 ? -16.115 -5.922 11.993 1.00 62.88 80 ASP A O 1
ATOM 612 N N . GLY A 1 81 ? -15.063 -6.657 10.151 1.00 61.78 81 GLY A N 1
ATOM 613 C CA . GLY A 1 81 ? -15.314 -5.473 9.328 1.00 61.78 81 GLY A CA 1
ATOM 614 C C . GLY A 1 81 ? -14.485 -4.258 9.742 1.00 61.78 81 GLY A C 1
ATOM 615 O O . GLY A 1 81 ? -14.908 -3.121 9.515 1.00 61.78 81 GLY A O 1
ATOM 616 N N . ASP A 1 82 ? -13.337 -4.478 10.385 1.00 68.88 82 ASP A N 1
ATOM 617 C CA . ASP A 1 82 ? -12.490 -3.421 10.942 1.00 68.88 82 ASP A CA 1
ATOM 618 C C . ASP A 1 82 ? -11.461 -2.876 9.929 1.00 68.88 82 ASP A C 1
ATOM 620 O O . ASP A 1 82 ? -10.715 -1.932 10.225 1.00 68.88 82 ASP A O 1
ATOM 624 N N . GLY A 1 83 ? -11.435 -3.456 8.723 1.00 62.41 83 GLY A N 1
ATOM 625 C CA . GLY A 1 83 ? -10.556 -3.064 7.631 1.00 62.41 83 GLY A CA 1
ATOM 626 C C . GLY A 1 83 ? -9.097 -3.489 7.812 1.00 62.41 83 GLY A C 1
ATOM 627 O O . GLY A 1 83 ? -8.242 -3.014 7.055 1.00 62.41 83 GLY A O 1
ATOM 628 N N . LYS A 1 84 ? -8.776 -4.355 8.785 1.00 60.88 84 LYS A N 1
ATOM 629 C CA . LYS A 1 84 ? -7.432 -4.910 8.987 1.00 60.88 84 LYS A CA 1
ATOM 630 C C . LYS A 1 84 ? -7.370 -6.378 8.543 1.00 60.88 84 LYS A C 1
ATOM 632 O O . LYS A 1 84 ? -8.299 -7.150 8.758 1.00 60.88 84 LYS A O 1
ATOM 637 N N . PRO A 1 85 ? -6.258 -6.811 7.918 1.00 49.03 85 PRO A N 1
ATOM 638 C CA . PRO A 1 85 ? -6.087 -8.205 7.539 1.00 49.03 85 PRO A CA 1
ATOM 639 C C . PRO A 1 85 ? -6.075 -9.133 8.759 1.00 49.03 85 PRO A C 1
ATOM 641 O O . PRO A 1 85 ? -5.170 -9.070 9.592 1.00 49.03 85 PRO A O 1
ATOM 644 N N . GLY A 1 86 ? -7.030 -10.060 8.780 1.00 55.94 86 GLY A N 1
ATOM 645 C CA . GLY A 1 86 ? -7.078 -11.190 9.694 1.00 55.94 86 GLY A CA 1
ATOM 646 C C . GLY A 1 86 ? -8.008 -10.965 10.878 1.00 55.94 86 GLY A C 1
ATOM 647 O O . GLY A 1 86 ? -7.709 -10.151 11.743 1.00 55.94 86 GLY A O 1
ATOM 648 N N . GLY A 1 87 ? -9.042 -11.810 10.976 1.00 51.31 87 GLY A N 1
ATOM 649 C CA . GLY A 1 87 ? -9.862 -12.071 12.170 1.00 51.31 87 GLY A CA 1
ATOM 650 C C . GLY A 1 87 ? -9.067 -12.673 13.337 1.00 51.31 87 GLY A C 1
ATOM 651 O O . GLY A 1 87 ? -9.423 -13.702 13.919 1.00 51.31 87 GLY A O 1
ATOM 652 N N . SER A 1 88 ? -7.935 -12.058 13.642 1.00 49.78 88 SER A N 1
ATOM 653 C CA . SER A 1 88 ? -7.019 -12.425 14.701 1.00 49.78 88 SER A CA 1
ATOM 654 C C . SER A 1 88 ? -7.679 -11.984 15.992 1.00 49.78 88 SER A C 1
ATOM 656 O O . SER A 1 88 ? -7.611 -10.805 16.291 1.00 49.78 88 SER A O 1
ATOM 658 N N . LYS A 1 89 ? -8.359 -12.924 16.671 1.00 52.41 89 LYS A N 1
ATOM 659 C CA . LYS A 1 89 ? -8.809 -12.909 18.080 1.00 52.41 89 LYS A CA 1
ATOM 660 C C . LYS A 1 89 ? -9.052 -11.515 18.667 1.00 52.41 89 LYS A C 1
ATOM 662 O O . LYS A 1 89 ? -8.084 -10.780 18.819 1.00 52.41 89 LYS A O 1
ATOM 667 N N . ALA A 1 90 ? -10.285 -11.239 19.117 1.00 54.28 90 ALA A N 1
ATOM 668 C CA . ALA A 1 90 ? -10.620 -10.069 19.939 1.00 54.28 90 ALA A CA 1
ATOM 669 C C . ALA A 1 90 ? -9.405 -9.654 20.779 1.00 54.28 90 ALA A C 1
ATOM 671 O O . ALA A 1 90 ? -8.917 -10.471 21.569 1.00 54.28 90 ALA A O 1
ATOM 672 N N . ALA A 1 91 ? -8.845 -8.476 20.471 1.00 59.88 91 ALA A N 1
ATOM 673 C CA . ALA A 1 91 ? -7.618 -7.998 21.093 1.00 59.88 91 ALA A CA 1
ATOM 674 C C . ALA A 1 91 ? -7.727 -8.235 22.599 1.00 59.88 91 ALA A C 1
ATOM 676 O O . ALA A 1 91 ? -8.788 -7.973 23.170 1.00 59.88 91 ALA A O 1
ATOM 677 N N . GLU A 1 92 ? -6.680 -8.800 23.211 1.00 67.31 92 GLU A N 1
ATOM 678 C CA . GLU A 1 92 ? -6.739 -9.127 24.633 1.00 67.31 92 GLU A CA 1
ATOM 679 C C . GLU A 1 92 ? -7.263 -7.915 25.413 1.00 67.31 92 GLU A C 1
ATOM 681 O O . GLU A 1 92 ? -6.809 -6.788 25.168 1.00 67.31 92 GLU A O 1
ATOM 686 N N . PRO A 1 93 ? -8.251 -8.120 26.298 1.00 78.56 93 PRO A N 1
ATOM 687 C CA . PRO A 1 93 ? -8.938 -7.020 26.944 1.00 78.56 93 PRO A CA 1
ATOM 688 C C . PRO A 1 93 ? -7.938 -6.127 27.680 1.00 78.56 93 PRO A C 1
ATOM 690 O O . PRO A 1 93 ? -7.043 -6.608 28.381 1.00 78.56 93 PRO A O 1
ATOM 693 N N . VAL A 1 94 ? -8.093 -4.808 27.538 1.00 86.62 94 VAL A N 1
ATOM 694 C CA . VAL A 1 94 ? -7.179 -3.840 28.156 1.00 86.62 94 VAL A CA 1
ATOM 695 C C . VAL A 1 94 ? -7.183 -4.039 29.673 1.00 86.62 94 VAL A C 1
ATOM 697 O O . VAL A 1 94 ? -8.243 -4.058 30.307 1.00 86.62 94 VAL A O 1
ATOM 700 N N . SER A 1 95 ? -5.995 -4.178 30.267 1.00 90.06 95 SER A N 1
ATOM 701 C CA . SER A 1 95 ? -5.855 -4.332 31.717 1.00 90.06 95 SER A CA 1
ATOM 702 C C . SER A 1 95 ? -6.396 -3.110 32.463 1.00 90.06 95 SER A C 1
ATOM 704 O O . SER A 1 95 ? -6.058 -1.965 32.146 1.00 90.06 95 SER A O 1
ATOM 706 N N . LEU A 1 96 ? -7.209 -3.374 33.488 1.00 93.25 96 LEU A N 1
ATOM 707 C CA . LEU A 1 96 ? -7.822 -2.361 34.351 1.00 93.25 96 LEU A CA 1
ATOM 708 C C . LEU A 1 96 ? -6.966 -2.042 35.590 1.00 93.25 96 LEU A C 1
ATOM 710 O O . LEU A 1 96 ? -7.242 -1.098 36.339 1.00 93.25 96 LEU A O 1
ATOM 714 N N . THR A 1 97 ? -5.915 -2.827 35.830 1.00 93.00 97 THR A N 1
ATOM 715 C CA . THR A 1 97 ? -5.048 -2.690 37.003 1.00 93.00 97 THR A CA 1
ATOM 716 C C . THR A 1 97 ? -4.215 -1.412 36.915 1.00 93.00 97 THR A C 1
ATOM 718 O O . THR A 1 97 ? -3.571 -1.141 35.906 1.00 93.00 97 THR A O 1
ATOM 721 N N . GLY A 1 98 ? -4.210 -0.618 37.991 1.00 92.62 98 GLY A N 1
ATOM 722 C CA . GLY A 1 98 ? -3.443 0.632 38.074 1.00 92.62 98 GLY A CA 1
ATOM 723 C C . GLY A 1 98 ? -4.012 1.808 37.269 1.00 92.62 98 GLY A C 1
ATOM 724 O O . GLY A 1 98 ? -3.396 2.870 37.247 1.00 92.62 98 GLY A O 1
ATOM 725 N N . LYS A 1 99 ? -5.174 1.644 36.625 1.00 94.62 99 LYS A N 1
ATOM 726 C CA . LYS A 1 99 ? -5.846 2.698 35.856 1.00 94.62 99 LYS A CA 1
ATOM 727 C C . LYS A 1 99 ? -6.552 3.696 36.772 1.00 94.62 99 LYS A C 1
ATOM 729 O O . LYS A 1 99 ? -7.140 3.314 37.788 1.00 94.62 99 LYS A O 1
ATOM 734 N N . ASN A 1 100 ? -6.490 4.976 36.409 1.00 95.88 100 ASN A N 1
ATOM 735 C CA . ASN A 1 100 ? -7.245 6.027 37.092 1.00 95.88 100 ASN A CA 1
ATOM 736 C C . ASN A 1 100 ? -8.694 6.091 36.558 1.00 95.88 100 ASN A C 1
ATOM 738 O O . ASN A 1 100 ? -9.040 5.412 35.593 1.00 95.88 100 ASN A O 1
ATOM 742 N N . LYS A 1 101 ? -9.550 6.920 37.169 1.00 95.25 101 LYS A N 1
ATOM 743 C CA . LYS A 1 101 ? -10.964 7.035 36.772 1.00 95.25 101 LYS A CA 1
ATOM 744 C C . LYS A 1 101 ? -11.154 7.439 35.306 1.00 95.25 101 LYS A C 1
ATOM 746 O O . LYS A 1 101 ? -12.029 6.895 34.647 1.00 95.25 101 LYS A O 1
ATOM 751 N N . ALA A 1 102 ? -10.359 8.389 34.813 1.00 96.06 102 ALA A N 1
ATOM 752 C CA . ALA A 1 102 ? -10.461 8.870 33.438 1.00 96.06 102 ALA A CA 1
ATOM 753 C C . ALA A 1 102 ? -10.082 7.764 32.444 1.00 96.06 102 ALA A C 1
ATOM 755 O O . ALA A 1 102 ? -10.852 7.487 31.533 1.00 96.06 102 ALA A O 1
ATOM 756 N N . ASP A 1 103 ? -8.977 7.054 32.695 1.00 95.88 103 ASP A N 1
ATOM 757 C CA . ASP A 1 103 ? -8.551 5.941 31.845 1.00 95.88 103 ASP A CA 1
ATOM 758 C C . ASP A 1 103 ? -9.605 4.821 31.808 1.00 95.88 103 ASP A C 1
ATOM 760 O O . ASP A 1 103 ? -9.841 4.216 30.767 1.00 95.88 103 ASP A O 1
ATOM 764 N N . LEU A 1 104 ? -10.241 4.528 32.949 1.00 96.12 104 LEU A N 1
ATOM 765 C CA . LEU A 1 104 ? -11.303 3.523 33.034 1.00 96.12 104 LEU A CA 1
ATOM 766 C C . LEU A 1 104 ? -12.553 3.945 32.250 1.00 96.12 104 LEU A C 1
ATOM 768 O O . LEU A 1 104 ? -13.154 3.111 31.580 1.00 96.12 104 LEU A O 1
ATOM 772 N N . LEU A 1 105 ? -12.929 5.226 32.297 1.00 95.81 105 LEU A N 1
ATOM 773 C CA . LEU A 1 105 ? -14.042 5.760 31.505 1.00 95.81 105 LEU A CA 1
ATOM 774 C C . LEU A 1 105 ? -13.739 5.740 30.001 1.00 95.81 105 LEU A C 1
ATOM 776 O O . LEU A 1 105 ? -14.626 5.423 29.211 1.00 95.81 105 LEU A O 1
ATOM 780 N N . ASP A 1 106 ? -12.498 6.026 29.602 1.00 95.19 106 ASP A N 1
ATOM 781 C CA . ASP A 1 106 ? -12.072 5.938 28.202 1.00 95.19 106 ASP A CA 1
ATOM 782 C C . ASP A 1 106 ? -12.126 4.493 27.688 1.00 95.19 106 ASP A C 1
ATOM 784 O O . ASP A 1 106 ? -12.606 4.255 26.578 1.00 95.19 106 ASP A O 1
ATOM 788 N N . ILE A 1 107 ? -11.708 3.523 28.510 1.00 93.06 107 ILE A N 1
ATOM 789 C CA . ILE A 1 107 ? -11.836 2.091 28.201 1.00 93.06 107 ILE A CA 1
ATOM 790 C C . ILE A 1 107 ? -13.313 1.696 28.098 1.00 93.06 107 ILE A C 1
ATOM 792 O O . ILE A 1 107 ? -13.703 1.096 27.101 1.00 93.06 107 ILE A O 1
ATOM 796 N N . ALA A 1 108 ? -14.148 2.077 29.071 1.00 93.75 108 ALA A N 1
ATOM 797 C CA . ALA A 1 108 ? -15.585 1.800 29.036 1.00 93.75 108 ALA A CA 1
ATOM 798 C C . ALA A 1 108 ? -16.229 2.344 27.754 1.00 93.75 108 ALA A C 1
ATOM 800 O O . ALA A 1 108 ? -16.962 1.631 27.076 1.00 93.75 108 ALA A O 1
ATOM 801 N N . LYS A 1 109 ? -15.895 3.579 27.365 1.00 93.25 109 LYS A N 1
ATOM 802 C CA . LYS A 1 109 ? -16.390 4.197 26.132 1.00 93.25 109 LYS A CA 1
ATOM 803 C C . LYS A 1 109 ? -15.901 3.472 24.877 1.00 93.25 109 LYS A C 1
ATOM 805 O O . LYS A 1 109 ? -16.685 3.302 23.947 1.00 93.25 109 LYS A O 1
ATOM 810 N N . ALA A 1 110 ? -14.632 3.065 24.839 1.00 89.06 110 ALA A N 1
ATOM 811 C CA . ALA A 1 110 ? -14.069 2.309 23.721 1.00 89.06 110 ALA A CA 1
ATOM 812 C C . ALA A 1 110 ? -14.721 0.924 23.570 1.00 89.06 110 ALA A C 1
ATOM 814 O O . ALA A 1 110 ? -14.911 0.459 22.451 1.00 89.06 110 ALA A O 1
ATOM 815 N N . GLU A 1 111 ? -15.103 0.300 24.686 1.00 89.44 111 GLU A N 1
ATOM 816 C CA . GLU A 1 111 ? -15.753 -1.015 24.732 1.00 89.44 111 GLU A CA 1
ATOM 817 C C . GLU A 1 111 ? -17.291 -0.939 24.709 1.00 89.44 111 GLU A C 1
ATOM 819 O O . GLU A 1 111 ? -17.963 -1.964 24.771 1.00 89.44 111 GLU A O 1
ATOM 824 N N . GLY A 1 112 ? -17.871 0.262 24.598 1.00 90.81 112 GLY A N 1
ATOM 825 C CA . GLY A 1 112 ? -19.324 0.459 24.531 1.00 90.81 112 GLY A CA 1
ATOM 826 C C . GLY A 1 112 ? -20.072 0.202 25.847 1.00 90.81 112 GLY A C 1
ATOM 827 O O . GLY A 1 112 ? -21.286 0.006 25.837 1.00 90.81 112 GLY A O 1
ATOM 828 N N . VAL A 1 113 ? -19.373 0.215 26.981 1.00 93.75 113 VAL A N 1
ATOM 829 C CA . VAL A 1 113 ? -19.931 -0.020 28.316 1.00 93.75 113 VAL A CA 1
ATOM 830 C C . VAL A 1 113 ? -20.541 1.272 28.857 1.00 93.75 113 VAL A C 1
ATOM 832 O O . VAL A 1 113 ? -19.882 2.310 28.942 1.00 93.75 113 VAL A O 1
ATOM 835 N N . THR A 1 114 ? -21.816 1.213 29.243 1.00 94.38 114 THR A N 1
ATOM 836 C CA . THR A 1 114 ? -22.515 2.350 29.858 1.00 94.38 114 THR A CA 1
ATOM 837 C C . THR A 1 114 ? -22.188 2.417 31.347 1.00 94.38 114 THR A C 1
ATOM 839 O O . THR A 1 114 ? -22.359 1.432 32.060 1.00 94.38 114 THR A O 1
ATOM 842 N N . ILE A 1 115 ? -21.739 3.582 31.813 1.00 96.19 115 ILE A N 1
ATOM 843 C CA . ILE A 1 115 ? -21.369 3.842 33.209 1.00 96.19 115 ILE A CA 1
ATOM 844 C C . ILE A 1 115 ? -22.299 4.912 33.786 1.00 96.19 115 ILE A C 1
ATOM 846 O O . ILE A 1 115 ? -22.546 5.926 33.136 1.00 96.19 115 ILE A O 1
ATOM 850 N N . GLU A 1 116 ? -22.790 4.702 35.007 1.00 92.06 116 GLU A N 1
ATOM 851 C CA . GLU A 1 116 ? -23.618 5.683 35.716 1.00 92.06 116 GLU A CA 1
ATOM 852 C C . GLU A 1 116 ? -22.818 6.914 36.174 1.00 92.06 116 GLU A C 1
ATOM 854 O O . GLU A 1 116 ? -21.649 6.830 36.572 1.00 92.06 116 GLU A O 1
ATOM 859 N N . ASP A 1 117 ? -23.476 8.075 36.179 1.00 89.81 117 ASP A N 1
ATOM 860 C CA . ASP A 1 117 ? -22.889 9.309 36.695 1.00 89.81 117 ASP A CA 1
ATOM 861 C C . ASP A 1 117 ? -22.548 9.164 38.183 1.00 89.81 117 ASP A C 1
ATOM 863 O O . ASP A 1 117 ? -23.384 8.835 39.021 1.00 89.81 117 ASP A O 1
ATOM 867 N N . GLY A 1 118 ? -21.289 9.442 38.527 1.00 91.50 118 GLY A N 1
ATOM 868 C CA . GLY A 1 118 ? -20.795 9.323 39.900 1.00 91.50 118 GLY A CA 1
ATOM 869 C C . GLY A 1 118 ? -20.219 7.953 40.270 1.00 91.50 118 GLY A C 1
ATOM 870 O O . GLY A 1 118 ? -19.645 7.855 41.354 1.00 91.50 118 GLY A O 1
ATOM 871 N N . ALA A 1 119 ? -20.251 6.957 39.374 1.00 94.69 119 ALA A N 1
ATOM 872 C CA . ALA A 1 119 ? -19.662 5.631 39.594 1.00 94.69 119 ALA A CA 1
ATOM 873 C C . ALA A 1 119 ? -18.219 5.704 40.126 1.00 94.69 119 ALA A C 1
ATOM 875 O O . ALA A 1 119 ? -17.412 6.529 39.675 1.00 94.69 119 ALA A O 1
ATOM 876 N N . THR A 1 120 ? -17.879 4.862 41.100 1.00 96.81 120 THR A N 1
ATOM 877 C CA . THR A 1 120 ? -16.515 4.761 41.634 1.00 96.81 120 THR A CA 1
ATOM 878 C C . THR A 1 120 ? -15.603 4.000 40.669 1.00 96.81 120 THR A C 1
ATOM 880 O O . THR A 1 120 ? -16.060 3.391 39.704 1.00 96.81 120 THR A O 1
ATOM 883 N N . ASN A 1 121 ? -14.287 4.017 40.905 1.00 95.38 121 ASN A N 1
ATOM 884 C CA . ASN A 1 121 ? -13.357 3.248 40.070 1.00 95.38 121 ASN A CA 1
ATOM 885 C C . ASN A 1 121 ? -13.680 1.747 40.078 1.00 95.38 121 ASN A C 1
ATOM 887 O O . ASN A 1 121 ? -13.485 1.090 39.060 1.00 95.38 121 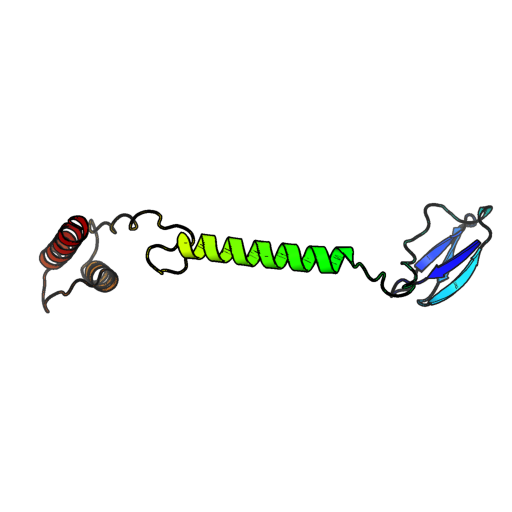ASN A O 1
ATOM 891 N N . ASP A 1 122 ? -14.155 1.218 41.204 1.00 95.88 122 ASP A N 1
ATOM 892 C CA . ASP A 1 122 ? -14.474 -0.203 41.339 1.00 95.88 122 ASP A CA 1
ATOM 893 C C . ASP A 1 122 ? -15.788 -0.550 40.628 1.00 95.88 122 ASP A C 1
ATOM 895 O O . ASP A 1 122 ? -15.860 -1.585 39.964 1.00 95.88 122 ASP A O 1
ATOM 899 N N . ASP A 1 123 ? -16.776 0.352 40.653 1.00 96.56 123 ASP A N 1
ATOM 900 C CA . ASP A 1 123 ? -18.016 0.200 39.879 1.00 96.56 123 ASP A CA 1
ATOM 901 C C . ASP A 1 123 ? -17.723 0.174 38.372 1.00 96.56 123 ASP A C 1
ATOM 903 O O . ASP A 1 123 ? -18.222 -0.690 37.653 1.00 96.56 123 ASP A O 1
ATOM 907 N N . ILE A 1 124 ? -16.854 1.077 37.893 1.00 97.06 124 ILE A N 1
ATOM 908 C CA . ILE A 1 124 ? -16.475 1.144 36.473 1.00 97.06 124 ILE A CA 1
ATOM 909 C C . ILE A 1 124 ? -15.757 -0.137 36.040 1.00 97.06 124 ILE A C 1
ATOM 911 O O . ILE A 1 124 ? -16.069 -0.689 34.986 1.00 97.06 124 ILE A O 1
ATOM 915 N N . LYS A 1 125 ? -14.812 -0.632 36.850 1.00 96.00 125 LYS A N 1
ATOM 916 C CA . LYS A 1 125 ? -14.108 -1.889 36.555 1.00 96.00 125 LYS A CA 1
ATOM 917 C C . LYS A 1 125 ? -15.067 -3.068 36.484 1.00 96.00 125 LYS A C 1
ATOM 919 O O . LYS A 1 125 ? -15.014 -3.824 35.522 1.00 96.00 125 LYS A O 1
ATOM 924 N N . SER A 1 126 ? -15.958 -3.172 37.468 1.00 95.44 126 SER A N 1
ATOM 925 C CA . SER A 1 126 ? -16.939 -4.255 37.549 1.00 95.44 126 SER A CA 1
ATOM 926 C C . SER A 1 126 ? -17.883 -4.242 36.347 1.00 95.44 126 SER A C 1
ATOM 928 O O . SER A 1 126 ? -18.164 -5.291 35.779 1.00 95.44 126 SER A O 1
ATOM 930 N N . ALA A 1 127 ? -18.330 -3.059 35.911 1.00 95.81 127 ALA A N 1
ATOM 931 C CA . ALA A 1 127 ? -19.172 -2.918 34.726 1.00 95.81 127 ALA A CA 1
ATOM 932 C C . ALA A 1 127 ? -18.455 -3.359 33.438 1.00 95.81 127 ALA A C 1
ATOM 934 O O . ALA A 1 127 ? -19.043 -4.064 32.619 1.00 95.81 127 ALA A O 1
ATOM 935 N N . ILE A 1 128 ? -17.180 -2.985 33.268 1.00 95.06 128 ILE A N 1
ATOM 936 C CA . ILE A 1 128 ? -16.370 -3.403 32.113 1.00 95.06 128 ILE A CA 1
ATOM 937 C C . ILE A 1 128 ? -16.149 -4.920 32.121 1.00 95.06 128 ILE A C 1
ATOM 939 O O . ILE A 1 128 ? -16.320 -5.575 31.096 1.00 95.06 128 ILE A O 1
ATOM 943 N N . GLU A 1 129 ? -15.779 -5.496 33.265 1.00 94.44 129 GLU A N 1
ATOM 944 C CA . GLU A 1 129 ? -15.559 -6.941 33.391 1.00 94.44 129 GLU A CA 1
ATOM 945 C C . GLU A 1 129 ? -16.841 -7.736 33.134 1.00 94.44 129 GLU A C 1
ATOM 947 O O . GLU A 1 129 ? -16.806 -8.697 32.367 1.00 94.44 129 GLU A O 1
ATOM 952 N N . LEU A 1 130 ? -17.982 -7.292 33.671 1.00 93.62 130 LEU A N 1
ATOM 953 C CA . LEU A 1 130 ? -19.279 -7.916 33.413 1.00 93.62 130 LEU A CA 1
ATOM 954 C C . LEU A 1 130 ? -19.632 -7.889 31.920 1.00 93.62 130 LEU A C 1
ATOM 956 O O . LEU A 1 130 ? -20.017 -8.916 31.363 1.00 93.62 130 LEU A O 1
ATOM 960 N N . ALA A 1 131 ? -19.442 -6.747 31.252 1.00 91.56 131 ALA A N 1
ATOM 961 C CA . ALA A 1 131 ? -19.687 -6.627 29.816 1.00 91.56 131 ALA A CA 1
ATOM 962 C C . ALA A 1 131 ? -18.780 -7.562 28.993 1.00 91.56 131 ALA A C 1
ATOM 964 O O . ALA A 1 131 ? -19.236 -8.195 28.039 1.00 91.56 131 ALA A O 1
ATOM 965 N N . ARG A 1 132 ? -17.507 -7.709 29.385 1.00 90.94 132 ARG A N 1
ATOM 966 C CA . ARG A 1 132 ? -16.564 -8.649 28.755 1.00 90.94 132 ARG A CA 1
ATOM 967 C C . ARG A 1 132 ? -16.970 -10.108 28.972 1.00 90.94 132 ARG A C 1
ATOM 969 O O . ARG A 1 132 ? -16.886 -10.901 28.036 1.00 90.94 132 ARG A O 1
ATOM 976 N N . GLU A 1 133 ? -17.422 -10.471 30.172 1.00 88.19 133 GLU A N 1
ATOM 977 C CA . GLU A 1 133 ? -17.932 -11.818 30.462 1.00 88.19 133 GLU A CA 1
ATOM 978 C C . GLU A 1 133 ? -19.197 -12.144 29.663 1.00 88.19 133 GLU A C 1
ATOM 980 O O . GLU A 1 133 ? -19.364 -13.275 29.206 1.00 88.19 133 GLU A O 1
ATOM 985 N N . GLU A 1 134 ? -20.096 -11.176 29.485 1.00 85.75 134 GLU A N 1
ATOM 986 C CA . GLU A 1 134 ? -21.284 -11.339 28.646 1.00 85.75 134 GLU A CA 1
ATOM 987 C C . GLU A 1 134 ? -20.918 -11.505 27.171 1.00 85.75 134 GLU A C 1
ATOM 989 O O . GLU A 1 134 ? -21.434 -12.414 26.522 1.00 85.75 134 GLU A O 1
ATOM 994 N N . ALA A 1 135 ? -19.982 -10.701 26.662 1.00 80.00 135 ALA A N 1
ATOM 995 C CA . ALA A 1 135 ? -19.488 -10.818 25.293 1.00 80.00 135 ALA A CA 1
ATOM 996 C C . ALA A 1 135 ? -18.789 -12.165 25.030 1.00 80.00 135 ALA A C 1
ATOM 998 O O . ALA A 1 135 ? -18.924 -12.720 23.945 1.00 80.00 135 ALA A O 1
ATOM 999 N N . ALA A 1 136 ? -18.087 -12.723 26.022 1.00 77.69 136 ALA A N 1
ATOM 1000 C CA . ALA A 1 136 ? -17.393 -14.007 25.905 1.00 77.69 136 ALA A CA 1
ATOM 1001 C C . ALA A 1 136 ? -18.322 -15.240 25.901 1.00 77.69 136 ALA A C 1
ATOM 1003 O O . ALA A 1 136 ? -17.853 -16.354 25.659 1.00 77.69 136 ALA A O 1
ATOM 1004 N N . LYS A 1 137 ? -19.622 -15.079 26.196 1.00 73.75 137 LYS A N 1
ATOM 1005 C CA . LYS A 1 137 ? -20.609 -16.177 26.171 1.00 73.75 137 LYS A CA 1
ATOM 1006 C C . LYS A 1 137 ? -21.146 -16.493 24.768 1.00 73.75 137 LYS A C 1
ATOM 1008 O O . LYS A 1 137 ? -21.835 -17.505 24.627 1.00 73.75 137 LYS A O 1
ATOM 1013 N N . PHE A 1 138 ? -20.861 -15.658 23.770 1.00 50.62 138 PHE A N 1
ATOM 1014 C CA . PHE A 1 138 ? -21.342 -15.781 22.388 1.00 50.62 138 PHE A CA 1
ATOM 1015 C C . PHE A 1 138 ? -20.185 -16.001 21.405 1.00 50.62 138 PHE A C 1
ATOM 1017 O O . PHE A 1 138 ? -20.459 -16.549 20.312 1.00 50.62 138 PHE A O 1
#

Sequence (138 aa):
MKLTNFAPAARGVSLKDGTTVWLEPGQSETFDKDKIVEPLPDLGRKQDEATDNGDDKARIAELEAEVADLKAKLAALDRDGDGKPGGSKAAEPVSLTGKNKADLLDIAKAEGVTIEDGATNDDIKSAIELAREEAAKF

Foldsee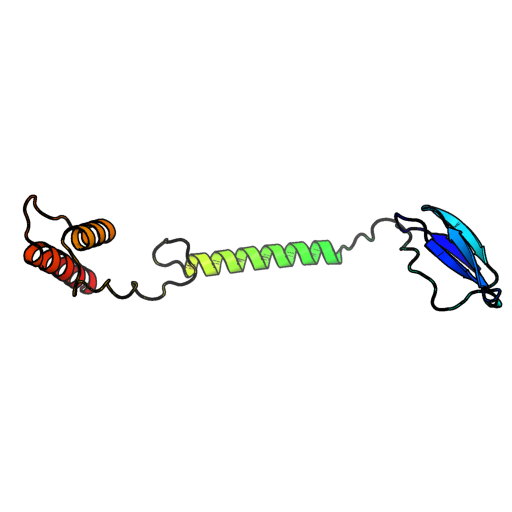k 3Di:
DKDFQCDQAWAWWAFPVGDTDIHGHGRIDDDDPVGTDPPGPCSDDPPPDDPPCVVVVVVVVVVVVVVVVVVVVQVVQPPPVPPDGHPPPDPPQDDLPPDDPVRLVVSCVVLVFDDDPPDDSVRSVVSNVVSVVVVVVD

pLDDT: mean 83.19, std 14.56, range [47.47, 97.06]

Radius of gyration: 34.75 Å; chains: 1; bounding box: 67×31×80 Å